Protein AF-A0A482CYD1-F1 (afdb_monomer)

Secondary structure (DSSP, 8-state):
----HHHHTT-PPPPPHHHHHHHHHHHHHSTT------TT-HHHHHHHHHHHHHHHHHHHHHHHHHHHHHHHHHHHHHHHHTT--TTSPP-------------

Radius of gyration: 27.98 Å; Cα contacts (8 Å, |Δi|>4): 31; chains: 1; bounding box: 44×29×99 Å

Solvent-accessible surface area (backbone atoms only — not comparable to full-atom values): 6574 Å² total; per-residue (Å²): 141,88,78,67,71,73,55,70,75,68,82,53,78,82,75,54,69,69,57,52,41,50,54,41,20,53,40,60,71,38,90,89,43,78,81,91,78,66,99,85,43,69,68,58,48,55,51,52,51,52,53,32,52,52,30,37,51,54,54,51,52,52,51,52,49,53,51,50,55,51,50,53,52,55,50,49,54,50,33,63,76,69,63,66,50,98,86,53,80,77,87,71,84,77,75,75,81,83,76,80,93,77,135

pLDDT: mean 80.17, std 18.92, range [37.03, 98.38]

Structure (mmCIF, N/CA/C/O backbone):
data_AF-A0A482CYD1-F1
#
_entry.id   AF-A0A482CYD1-F1
#
loop_
_atom_site.group_PDB
_atom_site.id
_atom_site.type_symbol
_atom_site.label_atom_id
_atom_site.label_alt_id
_atom_site.label_comp_id
_atom_site.label_asym_id
_atom_site.label_entity_id
_atom_site.label_seq_id
_atom_site.pdbx_PDB_ins_code
_atom_site.Cartn_x
_atom_site.Cartn_y
_atom_site.Cartn_z
_atom_site.occupancy
_atom_site.B_iso_or_equiv
_atom_site.auth_seq_id
_atom_site.auth_comp_id
_atom_site.auth_asym_id
_atom_site.auth_atom_id
_atom_site.pdbx_PDB_model_num
ATOM 1 N N . ALA A 1 1 ? 10.969 15.889 -22.549 1.00 41.47 1 ALA A N 1
ATOM 2 C CA . ALA A 1 1 ? 9.964 14.808 -22.481 1.00 41.47 1 ALA A CA 1
ATOM 3 C C . ALA A 1 1 ? 9.922 14.082 -23.827 1.00 41.47 1 ALA A C 1
ATOM 5 O O . ALA A 1 1 ? 9.489 14.685 -24.799 1.00 41.47 1 ALA A O 1
ATOM 6 N N . LYS A 1 2 ? 10.467 12.861 -23.940 1.00 47.50 2 LYS A N 1
ATOM 7 C CA . LYS A 1 2 ? 10.560 12.126 -25.226 1.00 47.50 2 LYS A CA 1
ATOM 8 C C . LYS A 1 2 ? 10.350 10.603 -25.105 1.00 47.50 2 LYS A C 1
ATOM 10 O O . LYS A 1 2 ? 10.766 9.858 -25.979 1.00 47.50 2 LYS A O 1
ATOM 15 N N . ASN A 1 3 ? 9.672 10.129 -24.058 1.00 51.22 3 ASN A N 1
ATOM 16 C CA . ASN A 1 3 ? 9.402 8.696 -23.849 1.00 51.22 3 ASN A CA 1
ATOM 17 C C . ASN A 1 3 ? 7.903 8.348 -23.767 1.00 51.22 3 ASN A C 1
ATOM 19 O O . ASN A 1 3 ? 7.550 7.306 -23.226 1.00 51.22 3 ASN A O 1
ATOM 23 N N . SER A 1 4 ? 7.015 9.195 -24.295 1.00 51.06 4 SER A N 1
ATOM 24 C CA . SER A 1 4 ? 5.572 8.897 -24.363 1.00 51.06 4 SER A CA 1
ATOM 25 C C . SER A 1 4 ? 5.156 8.222 -25.677 1.00 51.06 4 SER A C 1
ATOM 27 O O . SER A 1 4 ? 4.049 7.704 -25.776 1.00 51.06 4 SER A O 1
ATOM 29 N N . ALA A 1 5 ? 6.037 8.191 -26.685 1.00 50.62 5 ALA A N 1
ATOM 30 C CA . ALA A 1 5 ? 5.713 7.683 -28.022 1.00 50.62 5 ALA A CA 1
ATOM 31 C C . ALA A 1 5 ? 5.469 6.160 -28.067 1.00 50.62 5 ALA A C 1
ATOM 33 O O . ALA A 1 5 ? 4.722 5.691 -28.916 1.00 50.62 5 ALA A O 1
ATOM 34 N N . GLY A 1 6 ? 6.050 5.386 -27.140 1.00 55.22 6 GLY A N 1
ATOM 35 C CA . GLY A 1 6 ? 5.907 3.924 -27.122 1.00 55.22 6 GLY A CA 1
ATOM 36 C C . GLY A 1 6 ? 4.567 3.411 -2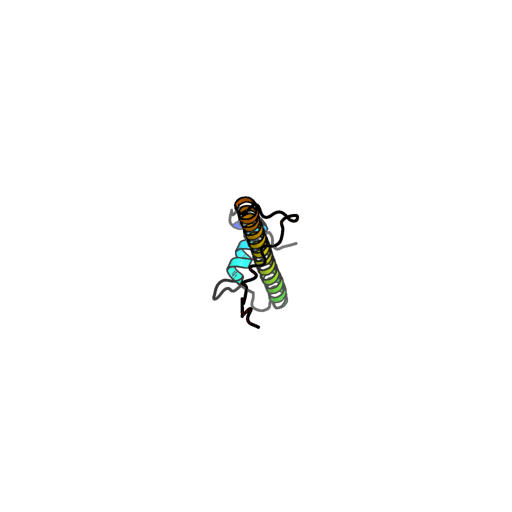6.582 1.00 55.22 6 GLY A C 1
ATOM 37 O O . GLY A 1 6 ? 4.149 2.322 -26.953 1.00 55.22 6 GLY A O 1
ATOM 38 N N . ILE A 1 7 ? 3.874 4.184 -25.736 1.00 53.06 7 ILE A N 1
ATOM 39 C CA . ILE A 1 7 ? 2.618 3.745 -25.093 1.00 53.06 7 ILE A CA 1
ATOM 40 C C . ILE A 1 7 ? 1.413 3.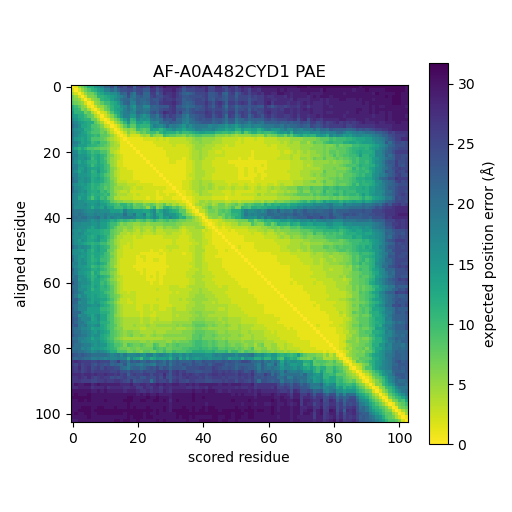960 -26.022 1.00 53.06 7 ILE A C 1
ATOM 42 O O . ILE A 1 7 ? 0.465 3.185 -25.999 1.00 53.06 7 ILE A O 1
ATOM 46 N N . ALA A 1 8 ? 1.469 4.964 -26.904 1.00 48.78 8 ALA A N 1
ATOM 47 C CA . ALA A 1 8 ? 0.412 5.223 -27.883 1.00 48.78 8 ALA A CA 1
ATOM 48 C C . ALA A 1 8 ? 0.332 4.155 -28.996 1.00 48.78 8 ALA A C 1
ATOM 50 O O . ALA A 1 8 ? -0.720 3.988 -29.607 1.00 48.78 8 ALA A O 1
ATOM 51 N N . ALA A 1 9 ? 1.418 3.416 -29.252 1.00 53.34 9 ALA A N 1
ATOM 52 C CA . ALA A 1 9 ? 1.514 2.463 -30.361 1.00 53.34 9 ALA A CA 1
ATOM 53 C C . ALA A 1 9 ? 0.769 1.131 -30.127 1.00 53.34 9 ALA A C 1
ATOM 55 O O . ALA A 1 9 ? 0.574 0.375 -31.075 1.00 53.34 9 ALA A O 1
ATOM 56 N N . SER A 1 10 ? 0.346 0.829 -28.895 1.00 54.72 10 SER A N 1
ATOM 57 C CA . SER A 1 10 ? -0.264 -0.459 -28.523 1.00 54.72 10 SER A CA 1
ATOM 58 C C . SER A 1 10 ? -1.784 -0.416 -28.317 1.00 54.72 10 SER A C 1
ATOM 60 O O . SER A 1 10 ? -2.366 -1.433 -27.950 1.00 54.72 10 SER A O 1
ATOM 62 N N . GLY A 1 11 ? -2.451 0.728 -28.533 1.00 54.97 11 GLY A N 1
ATOM 63 C CA . GLY A 1 11 ? -3.910 0.856 -28.353 1.00 54.97 11 GLY A CA 1
ATOM 64 C C . GLY A 1 11 ? -4.397 0.646 -26.909 1.00 54.97 11 GLY A C 1
ATOM 65 O O . GLY A 1 11 ? -5.598 0.586 -26.657 1.00 54.97 11 GLY A O 1
ATOM 66 N N . VAL A 1 12 ? -3.471 0.539 -25.953 1.00 58.81 12 VAL A N 1
ATOM 67 C CA . VAL A 1 12 ? -3.751 0.378 -24.528 1.00 58.81 12 VAL A CA 1
ATOM 68 C C . VAL A 1 12 ? -3.917 1.761 -23.913 1.00 58.81 12 VAL A C 1
ATOM 70 O O . VAL A 1 12 ? -3.022 2.602 -24.006 1.00 58.81 12 VAL A O 1
ATOM 73 N N . ALA A 1 13 ? -5.059 2.002 -23.266 1.00 67.19 13 ALA A N 1
ATOM 74 C CA . ALA A 1 13 ? -5.252 3.204 -22.466 1.00 67.19 13 ALA A CA 1
ATOM 75 C C . ALA A 1 13 ? -4.124 3.310 -21.431 1.00 67.19 13 ALA A C 1
ATOM 77 O O . ALA A 1 13 ? -3.858 2.351 -20.703 1.00 67.19 13 ALA A O 1
ATOM 78 N N . ALA A 1 14 ? -3.457 4.467 -21.372 1.00 66.62 14 ALA A N 1
ATOM 79 C CA . ALA A 1 14 ? -2.379 4.679 -20.418 1.00 66.62 14 ALA A CA 1
ATOM 80 C C . ALA A 1 14 ? -2.908 4.422 -18.990 1.00 66.62 14 ALA A C 1
ATOM 82 O O . ALA A 1 14 ? -3.895 5.045 -18.584 1.00 66.62 14 ALA A O 1
ATOM 83 N N . PRO A 1 15 ? -2.310 3.486 -18.233 1.00 75.81 15 PRO A N 1
ATOM 84 C CA . PRO A 1 15 ? -2.769 3.180 -16.887 1.00 75.81 15 PRO A CA 1
ATOM 85 C C . PRO A 1 15 ? -2.619 4.407 -15.982 1.00 75.81 15 PRO A C 1
ATOM 87 O O . PRO A 1 15 ? -1.642 5.146 -16.077 1.00 75.81 15 PRO A O 1
ATOM 90 N N . LYS A 1 16 ? -3.587 4.612 -15.079 1.00 88.56 16 LYS A N 1
ATOM 91 C CA . LYS A 1 16 ? -3.515 5.666 -14.054 1.00 88.56 16 LYS A CA 1
ATOM 92 C C . LYS A 1 16 ? -2.288 5.449 -13.161 1.00 88.56 16 LYS A C 1
ATOM 94 O O . LYS A 1 16 ? -1.940 4.303 -12.869 1.00 88.56 16 LYS A O 1
ATOM 99 N N . ASP A 1 17 ? -1.713 6.529 -12.637 1.00 87.25 17 ASP A N 1
ATOM 100 C CA . ASP A 1 17 ? -0.500 6.484 -11.801 1.00 87.25 17 ASP A CA 1
ATOM 101 C C . ASP A 1 17 ? -0.617 5.516 -10.615 1.00 87.25 17 ASP A C 1
ATOM 103 O O . ASP A 1 17 ? 0.317 4.777 -10.314 1.00 87.25 17 ASP A O 1
ATOM 107 N N . ALA A 1 18 ? -1.794 5.448 -9.982 1.00 87.81 18 ALA A N 1
ATOM 108 C CA . ALA A 1 18 ? -2.057 4.518 -8.884 1.00 87.81 18 ALA A CA 1
ATOM 109 C C . ALA A 1 18 ? -1.956 3.041 -9.310 1.00 87.81 18 ALA A C 1
ATOM 111 O O . ALA A 1 18 ? -1.437 2.216 -8.560 1.00 87.81 18 ALA A O 1
ATOM 112 N N . VAL A 1 19 ? -2.408 2.706 -10.525 1.00 90.81 19 VAL A N 1
ATOM 113 C CA . VAL A 1 19 ? -2.320 1.342 -11.075 1.00 90.81 19 VAL A CA 1
ATOM 114 C C . VAL A 1 19 ? -0.860 0.985 -11.351 1.00 90.81 19 VAL A C 1
ATOM 116 O O . VAL A 1 19 ? -0.417 -0.110 -11.008 1.00 90.81 19 VAL A O 1
ATOM 119 N N . MET A 1 20 ? -0.088 1.930 -11.895 1.00 91.00 20 MET A N 1
ATOM 120 C CA . MET A 1 20 ? 1.349 1.756 -12.116 1.00 91.00 20 MET A CA 1
ATOM 121 C C . MET A 1 20 ? 2.107 1.566 -10.799 1.00 91.00 20 MET A C 1
ATOM 123 O O . MET A 1 20 ? 2.879 0.618 -10.672 1.00 91.00 20 MET A O 1
ATOM 127 N N . ALA A 1 21 ? 1.854 2.412 -9.796 1.00 92.12 21 ALA A N 1
ATOM 128 C CA . ALA A 1 21 ? 2.477 2.301 -8.479 1.00 92.12 21 ALA A CA 1
ATOM 129 C C . ALA A 1 21 ? 2.129 0.974 -7.786 1.00 92.12 21 ALA A C 1
ATOM 131 O O . ALA A 1 21 ? 3.018 0.326 -7.233 1.00 92.12 21 ALA A O 1
ATOM 132 N N . GLY A 1 22 ? 0.870 0.530 -7.874 1.00 92.88 22 GLY A N 1
ATOM 133 C CA . GLY A 1 22 ? 0.443 -0.775 -7.364 1.00 92.88 22 GLY A CA 1
ATOM 134 C C . GLY A 1 22 ? 1.170 -1.934 -8.050 1.00 92.88 22 GLY A C 1
ATOM 135 O O . GLY A 1 22 ? 1.706 -2.813 -7.377 1.00 92.88 22 GLY A O 1
ATOM 136 N N . GLY A 1 23 ? 1.272 -1.903 -9.382 1.00 94.69 23 GLY A N 1
ATOM 137 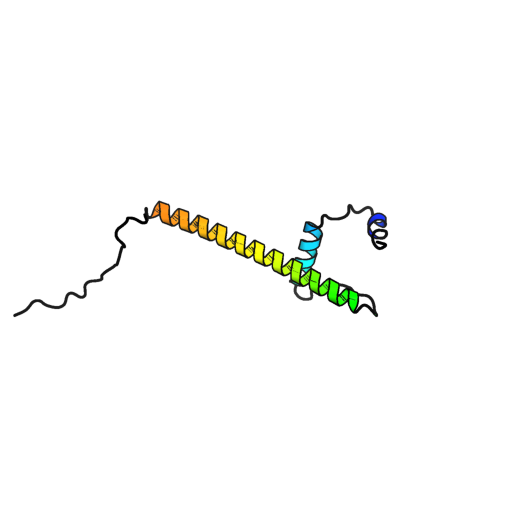C CA . GLY A 1 23 ? 2.022 -2.903 -10.146 1.00 94.69 23 GLY A CA 1
ATOM 138 C C . GLY A 1 23 ? 3.514 -2.934 -9.795 1.00 94.69 23 GLY A C 1
ATOM 139 O O . GLY A 1 23 ? 4.089 -4.011 -9.636 1.00 94.69 23 GLY A O 1
ATOM 140 N N . ILE A 1 24 ? 4.135 -1.766 -9.612 1.00 95.25 24 ILE A N 1
ATOM 141 C CA . ILE A 1 24 ? 5.536 -1.638 -9.185 1.00 95.25 24 ILE A CA 1
ATOM 142 C C . ILE A 1 24 ? 5.727 -2.215 -7.781 1.00 95.25 24 ILE A C 1
ATOM 144 O O . ILE A 1 24 ? 6.642 -3.013 -7.580 1.00 95.25 24 ILE A O 1
ATOM 148 N N . ALA A 1 25 ? 4.863 -1.858 -6.828 1.00 97.50 25 ALA A N 1
ATOM 149 C CA . ALA A 1 25 ? 4.938 -2.359 -5.460 1.00 97.50 25 ALA A CA 1
ATOM 150 C C . ALA A 1 25 ? 4.816 -3.892 -5.423 1.00 97.50 25 ALA A C 1
ATOM 152 O O . ALA A 1 25 ? 5.661 -4.565 -4.832 1.00 97.50 25 ALA A O 1
ATOM 153 N N . LEU A 1 26 ? 3.826 -4.457 -6.126 1.00 97.44 26 LEU A N 1
ATOM 154 C CA . LEU A 1 26 ? 3.655 -5.909 -6.233 1.00 97.44 26 LEU A CA 1
ATOM 155 C C . LEU A 1 26 ? 4.869 -6.579 -6.883 1.00 97.44 26 LEU A C 1
ATOM 157 O O . LEU A 1 26 ? 5.360 -7.587 -6.374 1.00 97.44 26 LEU A O 1
ATOM 161 N N . ARG A 1 27 ? 5.398 -6.011 -7.975 1.00 96.19 27 ARG A N 1
ATOM 162 C CA . ARG A 1 27 ? 6.582 -6.558 -8.648 1.00 96.19 27 ARG A CA 1
ATOM 163 C C . ARG A 1 27 ? 7.813 -6.524 -7.749 1.00 96.19 27 ARG A C 1
ATOM 165 O O . ARG A 1 27 ? 8.583 -7.475 -7.793 1.00 96.19 27 ARG A O 1
ATOM 172 N N . ALA A 1 28 ? 8.002 -5.460 -6.975 1.00 96.94 28 ALA A N 1
ATOM 173 C CA . ALA A 1 28 ? 9.144 -5.296 -6.082 1.00 96.94 28 ALA A CA 1
ATOM 174 C C . ALA A 1 28 ? 9.090 -6.245 -4.872 1.00 96.94 28 ALA A C 1
ATOM 176 O O . ALA A 1 28 ? 10.127 -6.761 -4.465 1.00 96.94 28 ALA A O 1
ATOM 177 N N . MET A 1 29 ? 7.898 -6.499 -4.321 1.00 96.94 29 MET A N 1
ATOM 178 C CA . MET A 1 29 ? 7.715 -7.403 -3.176 1.00 96.94 29 MET A CA 1
ATOM 179 C C . MET A 1 29 ? 7.701 -8.886 -3.568 1.00 96.94 29 MET A C 1
ATOM 181 O O . MET A 1 29 ? 8.031 -9.746 -2.752 1.00 96.94 29 MET A O 1
ATOM 185 N N . ALA A 1 30 ? 7.311 -9.211 -4.803 1.00 97.62 30 ALA A N 1
ATOM 186 C CA . ALA A 1 30 ? 7.246 -10.592 -5.264 1.00 97.62 30 ALA A CA 1
ATOM 187 C C . ALA A 1 30 ? 8.628 -11.268 -5.265 1.00 97.62 30 ALA A C 1
ATOM 189 O O . ALA A 1 30 ? 9.637 -10.693 -5.682 1.00 97.62 30 ALA A O 1
ATOM 190 N N . LYS A 1 31 ? 8.673 -12.548 -4.878 1.00 96.75 31 LYS A N 1
ATOM 191 C CA . LYS A 1 31 ? 9.895 -13.361 -4.960 1.00 96.75 31 LYS A CA 1
ATOM 192 C C . LYS A 1 31 ? 10.386 -13.428 -6.410 1.00 96.75 31 LYS A C 1
ATOM 194 O O . LYS A 1 31 ? 9.636 -13.787 -7.311 1.00 96.75 31 LYS A O 1
ATOM 199 N N . GLY A 1 32 ? 11.656 -13.089 -6.637 1.00 94.44 32 GLY A N 1
ATOM 200 C CA . GLY A 1 32 ? 12.221 -13.003 -7.991 1.00 94.44 32 GLY A CA 1
ATOM 201 C C . GLY A 1 32 ? 11.759 -11.774 -8.788 1.00 94.44 32 GLY A C 1
ATOM 202 O O . GLY A 1 32 ? 12.034 -11.681 -9.987 1.00 94.44 32 GLY A O 1
ATOM 203 N N . GLY A 1 33 ? 11.088 -10.827 -8.130 1.00 93.06 33 GLY A N 1
ATOM 204 C CA . GLY A 1 33 ? 10.759 -9.507 -8.639 1.00 93.06 33 GLY A CA 1
ATOM 205 C C . GLY A 1 33 ? 11.987 -8.775 -9.170 1.00 93.06 33 GLY A C 1
ATOM 206 O O . GLY A 1 33 ? 12.994 -8.629 -8.484 1.00 93.06 33 GLY A O 1
ATOM 207 N N . LYS A 1 34 ? 11.923 -8.353 -10.431 1.00 91.38 34 LYS A N 1
ATOM 208 C CA . LYS A 1 34 ? 12.991 -7.629 -11.137 1.00 91.38 34 LYS A CA 1
ATOM 209 C C . LYS A 1 34 ? 12.365 -6.646 -12.113 1.00 91.38 34 LYS A C 1
ATOM 211 O O . LYS A 1 34 ? 11.317 -6.955 -12.688 1.00 91.38 34 LYS A O 1
ATOM 216 N N . PHE A 1 35 ? 13.032 -5.518 -12.310 1.00 91.25 35 PHE A N 1
ATOM 217 C CA . PHE A 1 35 ? 12.705 -4.520 -13.321 1.00 91.25 35 PHE A CA 1
ATOM 218 C C . PHE A 1 35 ? 13.737 -4.608 -14.447 1.00 91.25 35 PHE A C 1
ATOM 220 O O . PHE A 1 35 ? 14.932 -4.733 -14.180 1.00 91.25 35 PHE A O 1
ATOM 227 N N . ALA A 1 36 ? 13.273 -4.600 -15.696 1.00 88.75 36 ALA A N 1
ATOM 228 C CA . ALA A 1 36 ? 14.154 -4.665 -16.857 1.00 88.75 36 ALA A CA 1
ATOM 229 C C . ALA A 1 36 ? 14.968 -3.369 -16.999 1.00 88.75 36 ALA A C 1
ATOM 231 O O . ALA A 1 36 ? 14.465 -2.282 -16.717 1.00 88.75 36 ALA A O 1
ATOM 232 N N . ASN A 1 37 ? 16.215 -3.493 -17.453 1.00 82.38 37 ASN A N 1
ATOM 233 C CA . ASN A 1 37 ? 17.123 -2.374 -17.674 1.00 82.38 37 ASN A CA 1
ATOM 234 C C . ASN A 1 37 ? 18.004 -2.620 -18.911 1.00 82.38 37 ASN A C 1
ATOM 236 O O . ASN A 1 37 ? 18.299 -3.772 -19.227 1.00 82.38 37 ASN A O 1
ATOM 240 N N . GLY A 1 38 ? 18.429 -1.554 -19.595 1.00 79.06 38 GLY A N 1
ATOM 241 C CA . GLY A 1 38 ? 19.376 -1.639 -20.712 1.00 79.06 38 GLY A CA 1
ATOM 242 C C . GLY A 1 38 ? 20.818 -1.894 -20.252 1.00 79.06 38 GLY A C 1
ATOM 243 O O . GLY A 1 38 ? 21.146 -1.726 -19.079 1.00 79.06 38 GLY A O 1
ATOM 244 N N . SER A 1 39 ? 21.698 -2.262 -21.187 1.00 74.62 39 SER A N 1
ATOM 245 C CA . SER A 1 39 ? 23.069 -2.719 -20.900 1.00 74.62 39 SER A CA 1
ATOM 246 C C . SER A 1 39 ? 23.974 -1.688 -20.201 1.00 74.62 39 SER A C 1
ATOM 248 O O . SER A 1 39 ? 24.919 -2.090 -19.538 1.00 74.62 39 SER A O 1
ATOM 250 N N . ASN A 1 40 ? 23.675 -0.383 -20.293 1.00 67.69 40 ASN A N 1
ATOM 251 C CA . ASN A 1 40 ? 24.470 0.718 -19.718 1.00 67.69 40 ASN A CA 1
ATOM 252 C C . ASN A 1 40 ? 23.580 1.753 -19.017 1.00 67.69 40 ASN A C 1
ATOM 254 O O . ASN A 1 40 ? 23.490 2.904 -19.438 1.00 67.69 40 ASN A O 1
ATOM 258 N N . ALA A 1 41 ? 22.860 1.342 -17.978 1.00 76.62 41 ALA A N 1
ATOM 259 C CA . ALA A 1 41 ? 21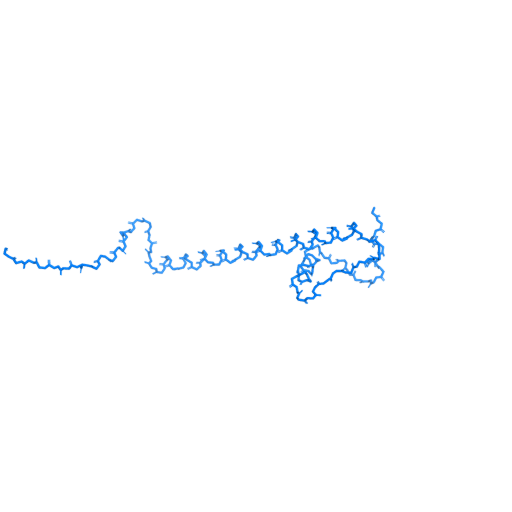.794 2.171 -17.425 1.00 76.62 41 ALA A CA 1
ATOM 260 C C . ALA A 1 41 ? 21.850 2.259 -15.893 1.00 76.62 41 ALA A C 1
ATOM 262 O O . ALA A 1 41 ? 20.924 1.872 -15.176 1.00 76.62 41 ALA A O 1
ATOM 263 N N . ALA A 1 42 ? 22.974 2.787 -15.401 1.00 79.50 42 ALA A N 1
ATOM 264 C CA . ALA A 1 42 ? 23.194 3.086 -13.987 1.00 79.50 42 ALA A CA 1
ATOM 265 C C . ALA A 1 42 ? 22.185 4.121 -13.451 1.00 79.50 42 ALA A C 1
ATOM 267 O O . ALA A 1 42 ? 21.613 3.925 -12.378 1.00 79.50 42 ALA A O 1
ATOM 268 N N . ASP A 1 43 ? 21.887 5.163 -14.233 1.00 82.06 43 ASP A N 1
ATOM 269 C CA . ASP A 1 43 ? 20.909 6.191 -13.851 1.00 82.06 43 ASP A CA 1
ATOM 270 C C . ASP A 1 43 ? 19.491 5.620 -13.764 1.00 82.06 43 ASP A C 1
ATOM 272 O O . ASP A 1 43 ? 18.771 5.858 -12.791 1.00 82.06 43 ASP A O 1
ATOM 276 N N . ALA A 1 44 ? 19.106 4.792 -14.742 1.00 84.69 44 ALA A N 1
ATOM 277 C CA . ALA A 1 44 ? 17.808 4.126 -14.736 1.00 84.69 44 ALA A CA 1
ATOM 278 C C . ALA A 1 44 ? 17.672 3.188 -13.533 1.00 84.69 44 ALA A C 1
ATOM 280 O O . ALA A 1 44 ? 16.620 3.168 -12.898 1.00 84.69 44 ALA A O 1
ATOM 281 N N . LYS A 1 45 ? 18.743 2.469 -13.164 1.00 87.25 45 LYS A N 1
ATOM 282 C CA . LYS A 1 45 ? 18.756 1.613 -11.972 1.00 87.25 45 LYS A CA 1
ATOM 283 C C . LYS A 1 45 ? 18.418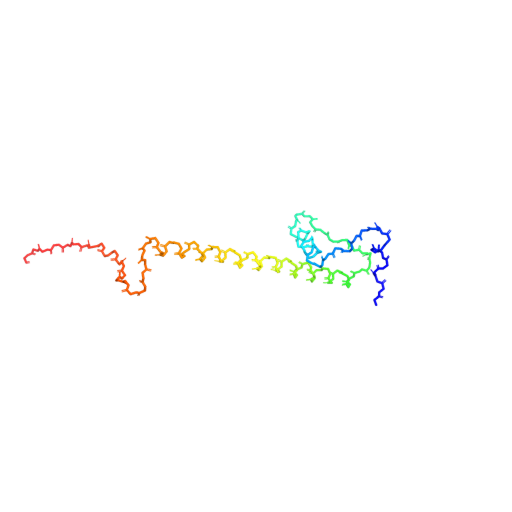 2.411 -10.711 1.00 87.25 45 LYS A C 1
ATOM 285 O O . LYS A 1 45 ? 17.523 2.006 -9.975 1.00 87.25 45 LYS A O 1
ATOM 290 N N . LYS A 1 46 ? 19.073 3.556 -10.491 1.00 89.19 46 LYS A N 1
ATOM 291 C CA . LYS A 1 46 ? 18.833 4.391 -9.301 1.00 89.19 46 LYS A CA 1
ATOM 292 C C . LYS A 1 46 ? 17.397 4.922 -9.252 1.00 89.19 46 LYS A C 1
ATOM 294 O O . LYS A 1 46 ? 16.776 4.920 -8.191 1.00 89.19 46 LYS A O 1
ATOM 299 N N . ILE A 1 47 ? 16.859 5.350 -10.396 1.00 89.25 47 ILE A N 1
ATOM 300 C CA . ILE A 1 47 ? 15.474 5.834 -10.500 1.00 89.25 47 ILE A CA 1
ATOM 301 C C . ILE A 1 47 ? 14.487 4.702 -10.196 1.00 89.25 47 ILE A C 1
ATOM 303 O O . ILE A 1 47 ? 13.581 4.878 -9.385 1.00 89.25 47 ILE A O 1
ATOM 307 N N . VAL A 1 48 ? 14.678 3.532 -10.808 1.00 91.56 48 VAL A N 1
ATOM 308 C CA . VAL A 1 48 ? 13.812 2.363 -10.613 1.00 91.56 48 VAL A CA 1
ATOM 309 C C . VAL A 1 48 ? 13.841 1.888 -9.162 1.00 91.56 48 VAL A C 1
ATOM 311 O O . VAL A 1 48 ? 12.784 1.603 -8.606 1.00 91.56 48 VAL A O 1
ATOM 314 N N . GLU A 1 49 ? 15.012 1.858 -8.523 1.00 92.44 49 GLU A N 1
ATOM 315 C CA . GLU A 1 49 ? 15.137 1.528 -7.099 1.00 92.44 49 GLU A CA 1
ATOM 316 C C . GLU A 1 49 ? 14.387 2.536 -6.223 1.00 92.44 49 GLU A C 1
ATOM 318 O O . GLU A 1 49 ? 13.603 2.134 -5.366 1.00 92.44 49 GLU A O 1
ATOM 323 N N . GLY A 1 50 ? 14.549 3.837 -6.480 1.00 94.31 50 GLY A N 1
ATOM 324 C CA . GLY A 1 50 ? 13.843 4.880 -5.736 1.00 94.31 50 GLY A CA 1
ATOM 325 C C . GLY A 1 50 ? 12.320 4.784 -5.865 1.00 94.31 50 GLY A C 1
ATOM 326 O O . GLY A 1 50 ? 11.605 4.885 -4.865 1.00 94.31 50 GLY A O 1
ATOM 327 N N . VAL A 1 51 ? 11.815 4.543 -7.078 1.00 94.06 51 VAL A N 1
ATOM 328 C CA . VAL A 1 51 ? 10.374 4.379 -7.329 1.00 94.06 51 VAL A CA 1
ATOM 329 C C . VAL A 1 51 ? 9.851 3.089 -6.696 1.00 94.06 51 VAL A C 1
ATOM 331 O O . VAL A 1 51 ? 8.798 3.118 -6.062 1.00 94.06 51 VAL A O 1
ATOM 334 N N . ALA A 1 52 ? 10.583 1.977 -6.811 1.00 95.81 52 ALA A N 1
ATOM 335 C CA . ALA A 1 52 ? 10.198 0.703 -6.212 1.00 95.81 52 ALA A CA 1
ATOM 336 C C . ALA A 1 52 ? 10.108 0.801 -4.685 1.00 95.81 52 ALA A C 1
ATOM 338 O O . ALA A 1 52 ? 9.079 0.443 -4.115 1.00 95.81 52 ALA A O 1
ATOM 339 N N . VAL A 1 53 ? 11.139 1.352 -4.036 1.00 97.00 53 VAL A N 1
ATOM 340 C CA . VAL A 1 53 ? 11.146 1.570 -2.581 1.00 97.00 53 VAL A CA 1
ATOM 341 C C . VAL A 1 53 ? 9.988 2.479 -2.178 1.00 97.00 53 VAL A C 1
ATOM 343 O O . VAL A 1 53 ? 9.201 2.111 -1.313 1.00 97.00 53 VAL A O 1
ATOM 346 N N . SER A 1 54 ? 9.811 3.615 -2.856 1.00 97.06 54 SER A N 1
ATOM 347 C CA . SER A 1 54 ? 8.742 4.568 -2.528 1.00 97.06 54 SER A CA 1
ATOM 348 C C . SER A 1 54 ? 7.341 3.967 -2.676 1.00 97.06 54 SER A C 1
ATOM 350 O O . SER A 1 54 ? 6.471 4.223 -1.843 1.00 97.06 54 SER A O 1
ATOM 352 N N . ALA A 1 55 ? 7.108 3.174 -3.725 1.00 96.81 55 ALA A N 1
ATOM 353 C CA . ALA A 1 55 ? 5.828 2.511 -3.958 1.00 96.81 55 ALA A CA 1
ATOM 354 C C . ALA A 1 55 ? 5.533 1.460 -2.877 1.00 96.81 55 ALA A C 1
ATOM 356 O O . ALA A 1 55 ? 4.420 1.424 -2.350 1.00 96.81 55 ALA A O 1
ATOM 357 N N . VAL A 1 56 ? 6.532 0.651 -2.509 1.00 97.94 56 VAL A N 1
ATOM 358 C CA . VAL A 1 56 ? 6.407 -0.345 -1.434 1.00 97.94 56 VAL A CA 1
ATOM 359 C C . VAL A 1 56 ? 6.151 0.333 -0.090 1.00 97.94 56 VAL A C 1
ATOM 361 O O . VAL A 1 56 ? 5.201 -0.038 0.593 1.00 97.94 56 VAL A O 1
ATOM 364 N N . THR A 1 57 ? 6.923 1.363 0.264 1.00 98.25 57 THR A N 1
ATOM 365 C CA . THR A 1 57 ? 6.735 2.112 1.516 1.00 98.25 57 THR A CA 1
ATOM 366 C C . THR A 1 57 ? 5.321 2.675 1.616 1.00 98.25 57 THR A C 1
ATOM 368 O O . THR A 1 57 ? 4.626 2.400 2.587 1.00 98.25 57 THR A O 1
ATOM 371 N N . LYS A 1 58 ? 4.828 3.358 0.576 1.00 97.00 58 LYS A N 1
ATOM 372 C CA . LYS A 1 58 ? 3.465 3.919 0.578 1.00 97.00 58 LYS A CA 1
ATOM 373 C C . LYS A 1 58 ? 2.378 2.849 0.720 1.00 97.00 58 LYS A C 1
ATOM 375 O O . LYS A 1 58 ? 1.382 3.082 1.409 1.00 97.00 58 LYS A O 1
ATOM 380 N N . ALA A 1 59 ? 2.552 1.694 0.077 1.00 96.44 59 ALA A N 1
ATOM 381 C CA . ALA A 1 59 ? 1.614 0.582 0.195 1.00 96.44 59 ALA A CA 1
ATOM 382 C C . ALA A 1 59 ? 1.575 0.027 1.632 1.00 96.44 59 ALA A C 1
ATOM 384 O O . ALA A 1 59 ? 0.491 -0.161 2.186 1.00 96.44 59 ALA A O 1
ATOM 385 N N . LEU A 1 60 ? 2.742 -0.173 2.254 1.00 98.00 60 LEU A N 1
ATOM 386 C CA . LEU A 1 60 ? 2.853 -0.672 3.629 1.00 98.00 60 LEU A CA 1
ATOM 387 C C . LEU A 1 60 ? 2.369 0.346 4.672 1.00 98.00 60 LEU A C 1
ATOM 389 O O . LEU A 1 60 ? 1.684 -0.037 5.622 1.00 98.00 60 LEU A O 1
ATOM 393 N N . ASP A 1 61 ? 2.646 1.636 4.482 1.00 98.19 61 ASP A N 1
ATOM 394 C CA . ASP A 1 61 ? 2.156 2.708 5.358 1.00 98.19 61 ASP A CA 1
ATOM 395 C C . ASP A 1 61 ? 0.625 2.760 5.353 1.00 98.19 61 ASP A C 1
ATOM 397 O O . ASP A 1 61 ? -0.017 2.818 6.405 1.00 98.19 61 ASP A O 1
ATOM 401 N N . THR A 1 62 ? 0.027 2.669 4.162 1.00 96.44 62 THR A N 1
ATOM 402 C CA . THR A 1 62 ? -1.433 2.652 4.003 1.00 96.44 62 THR A CA 1
ATOM 403 C C . THR A 1 62 ? -2.047 1.417 4.660 1.00 96.44 62 THR A C 1
ATOM 405 O O . THR A 1 62 ? -3.040 1.538 5.378 1.00 96.44 62 THR A O 1
ATOM 408 N N . LEU A 1 63 ? -1.436 0.238 4.483 1.00 97.88 63 LEU A N 1
ATOM 409 C CA . LEU A 1 63 ? -1.863 -0.991 5.157 1.00 97.88 63 LEU A CA 1
ATOM 410 C C . LEU A 1 63 ? -1.787 -0.850 6.685 1.00 97.88 63 LEU A C 1
ATOM 412 O O . LEU A 1 63 ? -2.717 -1.233 7.391 1.00 97.88 63 LEU A O 1
ATOM 416 N N . THR A 1 64 ? -0.719 -0.241 7.198 1.00 98.12 64 THR A N 1
ATOM 417 C CA . THR A 1 64 ? -0.528 -0.011 8.637 1.00 98.12 64 THR A CA 1
ATOM 418 C C . THR A 1 64 ? -1.593 0.929 9.207 1.00 98.12 64 THR A C 1
ATOM 420 O O . THR A 1 64 ? -2.100 0.705 10.306 1.00 98.12 64 THR A O 1
ATOM 423 N N . ILE A 1 65 ? -1.966 1.984 8.476 1.00 97.75 65 ILE A N 1
ATOM 424 C CA . ILE A 1 65 ? -3.073 2.875 8.861 1.00 97.75 65 ILE A CA 1
ATOM 425 C C . ILE A 1 65 ? -4.404 2.112 8.856 1.00 97.75 65 ILE A C 1
ATOM 427 O O . ILE A 1 65 ? -5.159 2.213 9.818 1.00 97.75 65 ILE A O 1
ATOM 431 N N . ALA A 1 66 ? -4.676 1.315 7.820 1.00 97.81 66 ALA A N 1
ATOM 432 C CA . ALA A 1 66 ? -5.912 0.539 7.728 1.00 97.81 66 ALA A CA 1
ATOM 433 C C . ALA A 1 66 ? -6.061 -0.467 8.884 1.00 97.81 66 ALA A C 1
ATOM 435 O O . ALA A 1 66 ? -7.137 -0.574 9.477 1.00 97.81 66 ALA A O 1
ATOM 436 N N . ILE A 1 67 ? -4.974 -1.156 9.249 1.00 98.38 67 ILE A N 1
ATOM 437 C CA . ILE A 1 67 ? -4.947 -2.074 10.394 1.00 98.38 67 ILE A CA 1
ATOM 438 C C . ILE A 1 67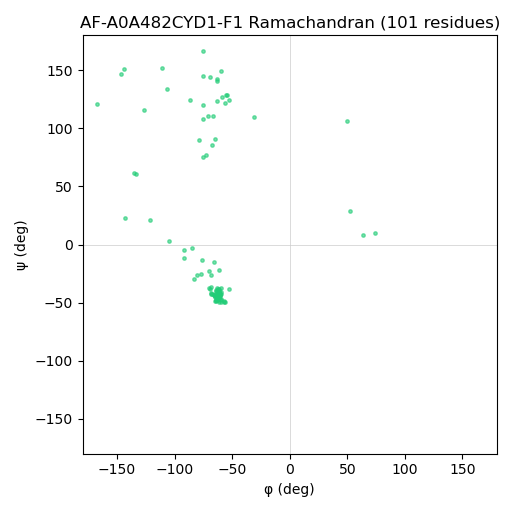 ? -5.230 -1.318 11.696 1.00 98.38 67 ILE A C 1
ATOM 440 O O . ILE A 1 67 ? -6.094 -1.744 12.456 1.00 98.38 67 ILE A O 1
ATOM 444 N N . ARG A 1 68 ? -4.570 -0.175 11.936 1.00 98.19 68 ARG A N 1
ATOM 445 C CA . ARG A 1 68 ? -4.811 0.638 13.143 1.00 98.19 68 ARG A CA 1
ATOM 446 C C . ARG A 1 68 ? -6.253 1.117 13.236 1.00 98.19 68 ARG A C 1
ATOM 448 O O . ARG A 1 68 ? -6.881 0.903 14.261 1.00 98.19 68 ARG A O 1
ATOM 455 N N . ASN A 1 69 ? -6.808 1.645 12.148 1.00 98.00 69 ASN A N 1
ATOM 456 C CA . ASN A 1 69 ? -8.204 2.080 12.124 1.00 98.00 69 ASN A CA 1
ATOM 457 C C . ASN A 1 69 ? -9.169 0.920 12.425 1.00 98.00 69 ASN A C 1
ATOM 459 O O . ASN A 1 69 ? -10.168 1.115 13.109 1.00 98.00 69 ASN A O 1
ATOM 463 N N . THR A 1 70 ? -8.871 -0.288 11.938 1.00 98.00 70 THR A N 1
ATOM 464 C CA . THR A 1 70 ? -9.683 -1.484 12.217 1.00 98.00 70 THR A CA 1
ATOM 465 C C . THR A 1 70 ? -9.590 -1.893 13.690 1.00 98.00 70 THR A C 1
ATOM 467 O O . THR A 1 70 ? -10.608 -2.203 14.303 1.00 98.00 70 THR A O 1
ATOM 470 N N . ILE A 1 71 ? -8.389 -1.850 14.276 1.00 98.19 71 ILE A N 1
ATOM 471 C CA . ILE A 1 71 ? -8.174 -2.110 15.707 1.00 98.19 71 ILE A CA 1
ATOM 472 C C . ILE A 1 71 ? -8.906 -1.069 16.559 1.00 98.19 71 ILE A C 1
ATOM 474 O O . ILE A 1 71 ? -9.588 -1.441 17.508 1.00 98.19 71 ILE A O 1
ATOM 478 N N . ASP A 1 72 ? -8.821 0.213 16.201 1.00 97.62 72 ASP A N 1
ATOM 479 C CA . ASP A 1 72 ? -9.491 1.299 16.921 1.00 97.62 72 ASP A CA 1
ATOM 480 C C . ASP A 1 72 ? -11.017 1.139 16.897 1.00 97.62 72 ASP A C 1
ATOM 482 O O . ASP A 1 72 ? -11.682 1.413 17.896 1.00 97.62 72 ASP A O 1
ATOM 486 N N . LEU A 1 73 ? -11.588 0.686 15.774 1.00 97.94 73 LEU A N 1
ATOM 487 C CA . LEU A 1 73 ? -13.015 0.364 15.680 1.00 97.94 73 LEU A CA 1
ATOM 488 C C . LEU A 1 73 ? -13.382 -0.818 16.583 1.00 97.94 73 LEU A C 1
ATOM 490 O O . LEU A 1 73 ? -14.304 -0.695 17.385 1.00 97.94 73 LEU A O 1
ATOM 494 N N . GLY A 1 74 ? -12.628 -1.919 16.521 1.00 96.50 74 GLY A N 1
ATOM 495 C CA . GLY A 1 74 ? -12.873 -3.079 17.382 1.00 96.50 74 GLY A CA 1
ATOM 496 C C . GLY A 1 74 ? -12.734 -2.752 18.873 1.00 96.50 74 GLY A C 1
ATOM 497 O O . GLY A 1 74 ? -13.530 -3.207 19.690 1.00 96.50 74 GLY A O 1
ATOM 498 N N . LEU A 1 75 ? -11.767 -1.910 19.247 1.00 96.06 75 LEU A N 1
ATOM 499 C CA . LEU A 1 75 ? -11.588 -1.487 20.635 1.00 96.06 75 LEU A CA 1
ATOM 500 C C . LEU A 1 75 ? -12.741 -0.597 21.122 1.00 96.06 75 LEU A C 1
ATOM 502 O O . LEU A 1 75 ? -13.165 -0.736 22.268 1.00 96.06 75 LEU A O 1
ATOM 506 N N . LYS A 1 76 ? -13.285 0.272 20.262 1.00 92.94 76 LYS A N 1
ATOM 507 C CA . LYS A 1 76 ? -14.497 1.046 20.578 1.00 92.94 76 LYS A CA 1
ATOM 508 C C . LYS A 1 76 ? -15.699 0.136 20.811 1.00 92.94 76 LYS A C 1
ATOM 510 O O . LYS A 1 76 ? -16.420 0.331 21.779 1.00 92.94 76 LYS A O 1
ATOM 515 N N . GLU A 1 77 ? -15.891 -0.888 19.981 1.00 95.31 77 GLU A N 1
ATOM 516 C CA . GLU A 1 77 ? -16.973 -1.862 20.185 1.00 95.31 77 GLU A CA 1
ATOM 517 C C . GLU A 1 77 ? -16.852 -2.581 21.540 1.00 95.31 77 GLU A C 1
ATOM 519 O O . GLU A 1 77 ? -17.846 -2.740 22.250 1.00 95.31 77 GLU A O 1
ATOM 524 N N . VAL A 1 78 ? -15.632 -2.953 21.944 1.00 92.75 78 VAL A N 1
ATOM 525 C CA . VAL A 1 78 ? -15.368 -3.539 23.270 1.00 92.75 78 VAL A CA 1
ATOM 526 C C . VAL A 1 78 ? -15.663 -2.541 24.392 1.00 92.75 78 VAL A C 1
ATOM 528 O O . VAL A 1 78 ? -16.279 -2.920 25.390 1.00 92.75 78 VAL A O 1
ATOM 531 N N . GLN A 1 79 ? -15.262 -1.277 24.233 1.00 89.69 79 GLN A N 1
ATOM 532 C CA . GLN A 1 79 ? -15.535 -0.218 25.204 1.00 89.69 79 GLN A CA 1
ATOM 533 C C . GLN A 1 79 ? -17.041 -0.069 25.462 1.00 89.69 79 GLN A C 1
ATOM 535 O O . GLN A 1 79 ? -17.462 -0.075 26.622 1.00 89.69 79 GLN A O 1
ATOM 540 N N . GLU A 1 80 ? -17.846 -0.001 24.399 1.00 89.50 80 GLU A N 1
ATOM 541 C CA . GLU A 1 80 ? -19.305 0.120 24.494 1.00 89.50 80 GLU A CA 1
ATOM 542 C C . GLU A 1 80 ? -19.946 -1.125 25.125 1.00 89.50 80 GLU A C 1
ATOM 544 O O . GLU A 1 80 ? -20.786 -1.014 26.021 1.00 89.50 80 GLU A O 1
ATOM 549 N N . ALA A 1 81 ? -19.520 -2.326 24.718 1.00 89.88 81 ALA A N 1
ATOM 550 C CA . ALA A 1 81 ? -20.055 -3.581 25.249 1.00 89.88 81 ALA A CA 1
ATOM 551 C C . ALA A 1 81 ? -19.761 -3.764 26.747 1.00 89.88 81 ALA A C 1
ATOM 553 O O . ALA A 1 81 ? -20.615 -4.237 27.501 1.00 89.88 81 ALA A O 1
ATOM 554 N N . MET A 1 82 ? -18.564 -3.372 27.188 1.00 88.19 82 MET A N 1
ATOM 555 C CA . MET A 1 82 ? -18.155 -3.438 28.592 1.00 88.19 82 MET A CA 1
ATOM 556 C C . MET A 1 82 ? -18.608 -2.218 29.406 1.00 88.19 82 MET A C 1
ATOM 558 O O . MET A 1 82 ? -18.389 -2.193 30.616 1.00 88.19 82 MET A O 1
ATOM 562 N N . LYS A 1 83 ? -19.244 -1.226 28.760 1.00 84.44 83 LYS A N 1
ATOM 563 C CA . LYS A 1 83 ? -19.623 0.073 29.341 1.00 84.44 83 LYS A CA 1
ATOM 564 C C . LYS A 1 83 ? -18.458 0.799 30.018 1.00 84.44 83 LYS A C 1
ATOM 566 O O . LYS A 1 83 ? -18.686 1.553 30.956 1.00 84.44 83 LYS A O 1
ATOM 571 N N . ILE A 1 84 ? -17.228 0.574 29.551 1.00 78.62 84 ILE A N 1
ATOM 572 C CA . ILE A 1 84 ? -16.030 1.182 30.135 1.00 78.62 84 ILE A CA 1
ATOM 573 C C . ILE A 1 84 ? -16.094 2.687 29.883 1.00 78.62 84 ILE A C 1
ATOM 575 O O . ILE A 1 84 ? -15.938 3.148 28.746 1.00 78.62 84 ILE A O 1
ATOM 579 N N . ASN A 1 85 ? -16.293 3.465 30.941 1.00 72.81 85 ASN A N 1
ATOM 580 C CA . ASN A 1 85 ? -16.220 4.916 30.877 1.00 72.81 85 ASN A CA 1
ATOM 581 C C . ASN A 1 85 ? -14.992 5.434 31.653 1.00 72.81 85 ASN A C 1
ATOM 583 O O . ASN A 1 85 ? -14.500 4.805 32.585 1.00 72.81 85 ASN A O 1
ATOM 587 N N . ALA A 1 86 ? -14.451 6.587 31.247 1.00 70.38 86 ALA A N 1
ATOM 588 C CA . ALA A 1 86 ? -13.245 7.154 31.871 1.00 70.38 86 ALA A CA 1
ATOM 589 C C . ALA A 1 86 ? -13.456 7.578 33.340 1.00 70.38 86 ALA A C 1
ATOM 591 O O . ALA A 1 86 ? -12.491 7.825 34.058 1.00 70.38 86 ALA A O 1
ATOM 592 N N . SER A 1 87 ? -14.714 7.684 33.767 1.00 70.62 87 SER A N 1
ATOM 593 C CA . SER A 1 87 ? -15.141 7.997 35.131 1.00 70.62 87 SER A CA 1
ATOM 594 C C . SER A 1 87 ? -15.380 6.754 36.000 1.00 70.62 87 SER A C 1
ATOM 596 O O . SER A 1 87 ? -15.657 6.905 37.190 1.00 70.62 87 SER A O 1
ATOM 598 N N . ASP A 1 88 ? -15.288 5.546 35.438 1.00 65.12 88 ASP A N 1
ATOM 599 C CA . ASP A 1 88 ? -15.581 4.315 36.156 1.00 65.12 88 ASP A CA 1
ATOM 600 C C . ASP A 1 88 ? -14.439 3.995 37.105 1.00 65.12 88 ASP A C 1
ATOM 602 O O . ASP A 1 88 ? -13.260 4.223 36.823 1.00 65.12 88 ASP A O 1
ATOM 606 N N . THR A 1 89 ? -14.801 3.433 38.258 1.00 67.50 89 THR A N 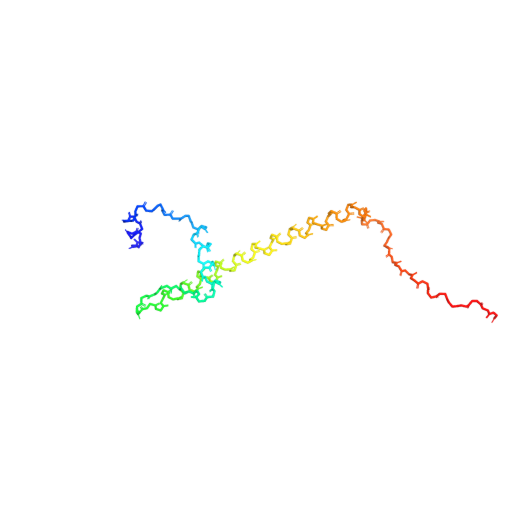1
ATOM 607 C CA . THR A 1 89 ? -13.807 2.962 39.219 1.00 67.50 89 THR A CA 1
ATOM 608 C C . THR A 1 89 ? -12.999 1.843 38.556 1.00 67.50 89 THR A C 1
ATOM 610 O O . THR A 1 89 ? -13.600 0.863 38.110 1.00 67.50 89 THR A O 1
ATOM 613 N N . PRO A 1 90 ? -11.661 1.956 38.466 1.00 66.56 90 PRO A N 1
ATOM 614 C CA . PRO A 1 90 ? -10.840 0.934 37.835 1.00 66.56 90 PRO A CA 1
ATOM 615 C C . PRO A 1 90 ? -11.097 -0.419 38.498 1.00 66.56 90 PRO A C 1
ATOM 617 O O . PRO A 1 90 ? -11.027 -0.531 39.723 1.00 66.56 90 PRO A O 1
ATOM 620 N N . VAL A 1 91 ? -11.383 -1.453 37.704 1.00 63.03 91 VAL A N 1
ATOM 621 C CA . VAL A 1 91 ? -11.520 -2.824 38.213 1.00 63.03 91 VAL A CA 1
ATOM 622 C C . VAL A 1 91 ? -10.120 -3.363 38.502 1.00 63.03 91 VAL A C 1
ATOM 624 O O . VAL A 1 91 ? -9.556 -4.149 37.743 1.00 63.03 91 VAL A O 1
ATOM 627 N N . ILE A 1 92 ? -9.518 -2.899 39.595 1.00 63.94 92 ILE A N 1
ATOM 628 C CA . ILE A 1 92 ? -8.322 -3.517 40.155 1.00 63.94 92 ILE A CA 1
ATOM 629 C C . ILE A 1 92 ? -8.819 -4.788 40.836 1.00 63.94 92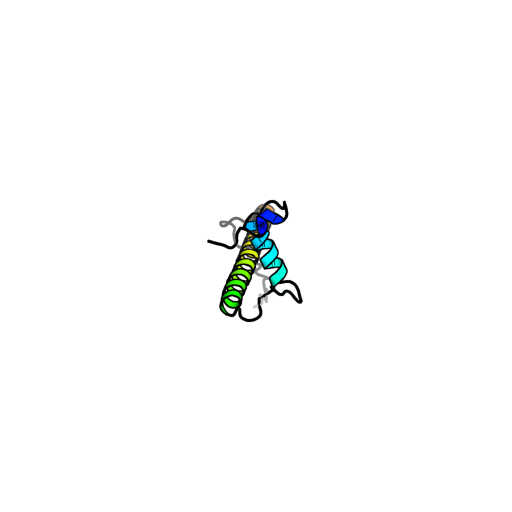 ILE A C 1
ATOM 631 O O . ILE A 1 92 ? -9.533 -4.741 41.836 1.00 63.94 92 ILE A O 1
ATOM 635 N N . SER A 1 93 ? -8.513 -5.941 40.246 1.00 58.03 93 SER A N 1
ATOM 636 C CA . SER A 1 93 ? -8.764 -7.224 40.896 1.00 58.03 93 SER A CA 1
ATOM 637 C C . SER A 1 93 ? -7.753 -7.396 42.027 1.00 58.03 93 SER A C 1
ATOM 639 O O . SER A 1 93 ? -6.773 -8.126 41.888 1.00 58.03 93 SER A O 1
ATOM 641 N N . ASP A 1 94 ? -7.985 -6.718 43.150 1.00 47.06 94 ASP A N 1
ATOM 642 C CA . ASP A 1 94 ? -7.309 -7.003 44.409 1.00 47.06 94 ASP A CA 1
ATOM 643 C C . ASP A 1 94 ? -7.790 -8.373 44.887 1.00 47.06 94 ASP A C 1
ATOM 645 O O . ASP A 1 94 ? -8.741 -8.518 45.663 1.00 47.06 94 ASP A O 1
ATOM 649 N N . LYS A 1 95 ? -7.136 -9.426 44.396 1.00 48.38 95 LYS A N 1
ATOM 650 C CA . LYS A 1 95 ? -7.219 -10.741 45.016 1.00 48.38 95 LYS A CA 1
ATOM 651 C C . LYS A 1 95 ? -6.578 -10.618 46.397 1.00 48.38 95 LYS A C 1
ATOM 653 O O . LYS A 1 95 ? -5.373 -10.790 46.546 1.00 48.38 95 LYS A O 1
ATOM 658 N N . LYS A 1 96 ? -7.408 -10.299 47.395 1.00 51.25 96 LYS A N 1
ATOM 659 C CA . LYS A 1 96 ? -7.156 -10.465 48.831 1.00 51.25 96 LYS A CA 1
ATOM 660 C C . LYS A 1 96 ? -6.254 -11.683 49.072 1.00 51.25 96 LYS A C 1
ATOM 662 O O . LYS A 1 96 ? -6.716 -12.817 48.969 1.00 51.25 96 LYS A O 1
ATOM 667 N N . THR A 1 97 ? -5.011 -11.463 49.485 1.00 41.75 97 THR A N 1
ATOM 668 C CA . THR A 1 97 ? -4.359 -12.377 50.426 1.00 41.75 97 THR A CA 1
ATOM 669 C C . THR A 1 97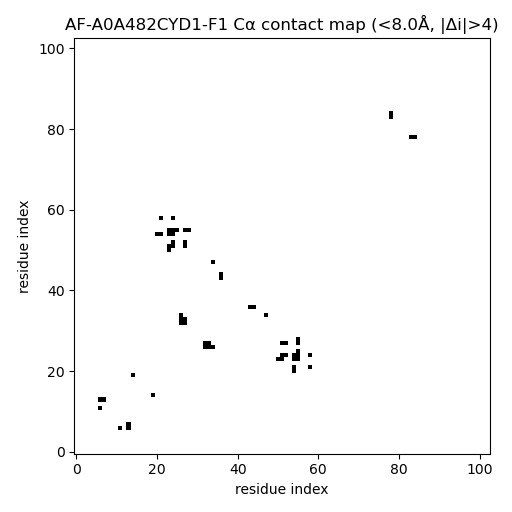 ? -4.902 -12.017 51.802 1.00 41.75 97 THR A C 1
ATOM 671 O O . THR A 1 97 ? -4.418 -11.108 52.473 1.00 41.75 97 THR A O 1
ATOM 674 N N . SER A 1 98 ? -6.008 -12.661 52.176 1.00 60.34 98 SER A N 1
ATOM 675 C CA . SER A 1 98 ? -6.403 -12.744 53.573 1.00 60.34 98 SER A CA 1
ATOM 676 C C . SER A 1 98 ? -5.429 -13.685 54.271 1.00 60.34 98 SER A C 1
ATOM 678 O O . SER A 1 98 ? -5.491 -14.887 54.030 1.00 60.34 98 SER A O 1
ATOM 680 N N . GLU A 1 99 ? -4.574 -13.173 55.147 1.00 45.28 99 GLU A N 1
ATOM 681 C CA . GLU A 1 99 ? -3.953 -14.010 56.170 1.00 45.28 99 GLU A CA 1
ATOM 682 C C . GLU A 1 99 ? -4.190 -13.399 57.554 1.00 45.28 99 GLU A C 1
ATOM 684 O O . GLU A 1 99 ? -3.809 -12.270 57.844 1.00 45.28 99 GLU A O 1
ATOM 689 N N . ALA A 1 100 ? -4.939 -14.190 58.328 1.00 42.19 100 ALA A N 1
ATOM 690 C CA . ALA A 1 100 ? -5.032 -14.319 59.777 1.00 42.19 100 ALA A CA 1
ATOM 691 C C . ALA A 1 100 ? -5.211 -13.067 60.657 1.00 42.19 100 ALA A C 1
ATOM 693 O O . ALA A 1 100 ? -4.274 -12.369 61.029 1.00 42.19 100 ALA A O 1
ATOM 694 N N . LYS A 1 101 ? -6.443 -12.928 61.162 1.00 49.41 101 LYS A N 1
ATOM 695 C CA . LYS A 1 101 ? -6.692 -12.523 62.549 1.00 49.41 101 LYS A CA 1
ATOM 696 C C . LYS A 1 101 ? -6.406 -13.726 63.455 1.00 49.41 101 LYS A C 1
ATOM 698 O O . LYS A 1 101 ? -7.131 -14.711 63.342 1.00 49.41 101 LYS A O 1
ATOM 703 N N . SER A 1 102 ? -5.462 -13.603 64.384 1.00 42.94 102 SER A N 1
ATOM 704 C CA . SER A 1 102 ? -5.489 -14.310 65.676 1.00 42.94 102 SER A CA 1
ATOM 705 C C . SER A 1 102 ? -4.444 -13.719 66.629 1.00 42.94 102 SER A C 1
ATOM 707 O O . SER A 1 102 ? -3.270 -13.716 66.280 1.00 42.94 102 SER A O 1
ATOM 709 N N . GLU A 1 103 ? -4.967 -13.236 67.767 1.00 37.03 103 GLU A N 1
ATOM 710 C CA . GLU A 1 103 ? -4.352 -12.865 69.065 1.00 37.03 103 GLU A CA 1
ATOM 711 C C . GLU A 1 103 ? -3.115 -11.958 69.124 1.00 37.03 103 GLU A C 1
ATOM 713 O O . GLU A 1 103 ? -2.004 -12.375 68.742 1.00 37.03 103 GLU A O 1
#

Foldseek 3Di:
DPPPVVVVVPPDDDDDPLVVLVVLQCLLPDDVRDDDDDPDCPVVVVVSVVSSVVSVVVVVVVVVVVVVVVVVVVVVVVCVVVVPDPPDDDPPPPPDPDDDDDD

Sequence (103 aa):
AKNSAGIAASGVAAPKDAVMAGGIALRAMAKGGKFANGSNAADAKKIVEGVAVSAVTKALDTLTIAIRNTIDLGLKEVQEAMKINASDTPVISDKKTSEAKSE

InterPro domains:
  IPR000680 Borrelia lipoprotein [PF00921] (11-82)

Organism: NCBI:txid47466

Mean predicted aligned error: 12.82 Å